Protein AF-A0AAW1U3A3-F1 (afdb_monomer_lite)

pLDDT: mean 72.48, std 19.52, range [37.44, 96.25]

Foldseek 3Di:
DFDFVLRVVLVVVLVVLVVVLVVDDDDPVNVVSVVVNVVSVVVSVVVVVVVVVVVVVLVVLVVVCQVDQVRWDWDQDPPPPTRGPDDPPPPPVQFRFTWTDHHDDPDDTDTDRVPDDPVPPPDDDDPPPPPDDDPPDPDPDDDADEPVVLVVLLVVLVVDDPVCNVVSVPGHHPVVVVVVVPD

Organism: NCBI:txid420089

Secondary structure (DSSP, 8-state):
----HHHHHHHHHHHHHHHHHHHSPSSHHHHHHHHHHHHHHHHHHHHHHHHHHHHHHHHHHHHHHHH-TT--EEE---TTSS------TTTTTT--EEEEE--STT---EEEES---GGG--SS----TTSS-PPPPS-SSPPPBPHHHHHHHHHHGGGS-HHHHHHHHT--BHHHHHHHT--

Sequence (183 aa):
MDTCSTCDEFQAEKKHLDIKISSLPDGHEKSQLLSQLRKLEIENLAHKKRAEVFYDKKRKARLSARQDATTIAIAMNFSKNLPIANITTNDVYYKRQLSYFINFNNSPWESSVINTPASLRSMKAGIVEGEFESPGLAYKDKLPISTAKYNDLQFLKKFCRPETKRYYDHLPHAANIKDATAN

Structure (mmCIF, N/CA/C/O backbone):
data_AF-A0AAW1U3A3-F1
#
_entry.id   AF-A0AAW1U3A3-F1
#
loop_
_atom_site.group_PDB
_atom_site.id
_atom_site.type_symbol
_atom_site.label_atom_id
_atom_site.label_alt_id
_atom_site.label_comp_id
_atom_site.label_asym_id
_atom_site.label_entity_id
_atom_site.label_seq_id
_atom_site.pdbx_PDB_ins_code
_atom_site.Cartn_x
_atom_site.Cartn_y
_atom_site.Cartn_z
_atom_site.occupancy
_atom_site.B_iso_or_equiv
_atom_site.auth_seq_id
_atom_site.auth_comp_id
_atom_site.auth_asym_id
_atom_site.auth_atom_id
_atom_site.pdbx_PDB_model_num
ATOM 1 N N . MET A 1 1 ? 12.241 7.605 13.132 1.00 43.78 1 MET A N 1
ATOM 2 C CA . MET A 1 1 ? 11.657 6.259 12.960 1.00 43.78 1 MET A CA 1
ATOM 3 C C . MET A 1 1 ? 10.552 6.466 11.949 1.00 43.78 1 MET A C 1
ATOM 5 O O . MET A 1 1 ? 9.559 7.076 12.310 1.00 43.78 1 MET A O 1
ATOM 9 N N . ASP A 1 2 ? 10.788 6.139 10.681 1.00 49.78 2 ASP A N 1
ATOM 10 C CA . ASP A 1 2 ? 9.860 6.528 9.612 1.00 49.78 2 ASP A CA 1
ATOM 11 C C . ASP A 1 2 ? 8.640 5.606 9.653 1.00 49.78 2 ASP A C 1
ATOM 13 O O . ASP A 1 2 ? 8.697 4.453 9.219 1.00 49.78 2 ASP A O 1
ATOM 17 N N . THR A 1 3 ? 7.556 6.082 10.261 1.00 65.44 3 THR A N 1
ATOM 18 C CA . THR A 1 3 ? 6.259 5.409 10.257 1.00 65.44 3 THR A CA 1
ATOM 19 C C . THR A 1 3 ? 5.475 5.826 9.012 1.00 65.44 3 THR A C 1
ATOM 21 O O . THR A 1 3 ? 5.567 6.955 8.534 1.00 65.44 3 THR A O 1
ATOM 24 N N . CYS A 1 4 ? 4.763 4.870 8.414 1.00 81.12 4 CYS A N 1
ATOM 25 C CA . CYS A 1 4 ? 3.809 5.147 7.344 1.00 81.12 4 CYS A CA 1
ATOM 26 C C . CYS A 1 4 ? 2.469 5.588 7.954 1.00 81.12 4 CYS A C 1
ATOM 28 O O . CYS A 1 4 ? 2.207 5.313 9.126 1.00 81.12 4 CYS A O 1
ATOM 30 N N . SER A 1 5 ? 1.584 6.189 7.163 1.00 82.31 5 SER A N 1
ATOM 31 C CA . SER A 1 5 ? 0.303 6.706 7.669 1.00 82.31 5 SER A CA 1
ATOM 32 C C . SER A 1 5 ? -0.582 5.607 8.267 1.00 82.31 5 SER A C 1
ATOM 34 O O . SER A 1 5 ? -1.204 5.831 9.296 1.00 82.31 5 SER A O 1
ATOM 36 N N . THR A 1 6 ? -0.554 4.383 7.723 1.00 85.62 6 THR A N 1
ATOM 37 C CA . THR A 1 6 ? -1.246 3.228 8.336 1.00 85.62 6 THR A CA 1
ATOM 38 C C . THR A 1 6 ? -0.674 2.863 9.705 1.00 85.62 6 THR A C 1
ATOM 40 O O . THR A 1 6 ? -1.408 2.479 10.612 1.00 85.62 6 THR A O 1
ATOM 43 N N . CYS A 1 7 ? 0.646 2.952 9.884 1.00 87.81 7 CYS A N 1
ATOM 44 C CA . CYS A 1 7 ? 1.255 2.716 11.190 1.00 87.81 7 CYS A CA 1
ATOM 45 C C . CYS A 1 7 ? 0.818 3.781 12.199 1.00 87.81 7 CYS A C 1
ATOM 47 O O . CYS A 1 7 ? 0.600 3.439 13.362 1.00 87.81 7 CYS A O 1
ATOM 49 N N . ASP A 1 8 ? 0.683 5.034 11.765 1.00 89.56 8 ASP A N 1
ATOM 50 C CA . ASP A 1 8 ? 0.217 6.132 12.612 1.00 89.56 8 ASP A CA 1
ATOM 51 C C . ASP A 1 8 ? -1.261 5.951 12.994 1.00 89.56 8 ASP A C 1
ATOM 53 O O . ASP A 1 8 ? -1.610 6.094 14.166 1.00 89.56 8 ASP A O 1
ATOM 57 N N . GLU A 1 9 ? -2.107 5.538 12.044 1.00 90.62 9 GLU A N 1
ATOM 58 C CA . GLU A 1 9 ? -3.511 5.167 12.275 1.00 90.62 9 GLU A CA 1
ATOM 59 C C . GLU A 1 9 ? -3.627 4.055 13.325 1.00 90.62 9 GLU A C 1
ATOM 61 O O . GLU A 1 9 ? -4.302 4.231 14.340 1.00 90.62 9 GLU A O 1
ATOM 66 N N . PHE A 1 10 ? -2.886 2.952 13.163 1.00 92.50 10 PHE A N 1
ATOM 67 C CA . PHE A 1 10 ? -2.886 1.867 14.148 1.00 92.50 10 PHE A CA 1
ATOM 68 C C . PHE A 1 10 ? -2.429 2.329 15.536 1.00 92.50 10 PHE A C 1
ATOM 70 O O . PHE A 1 10 ? -2.946 1.858 16.549 1.00 92.50 10 PHE A O 1
ATOM 77 N N . GLN A 1 11 ? -1.449 3.233 15.617 1.00 91.56 11 GLN A N 1
ATOM 78 C CA . GLN A 1 11 ? -1.001 3.771 16.902 1.00 91.56 11 GLN A CA 1
ATOM 79 C C . GLN A 1 11 ? -2.054 4.673 17.549 1.00 91.56 11 GLN A C 1
ATOM 81 O O . GLN A 1 11 ? -2.240 4.607 18.766 1.00 91.56 11 GLN A O 1
ATOM 86 N N . ALA A 1 12 ? -2.731 5.508 16.762 1.00 93.94 12 ALA A N 1
ATOM 87 C CA . ALA A 1 12 ? -3.796 6.377 17.242 1.00 93.94 12 ALA A CA 1
ATOM 88 C C . ALA A 1 12 ? -4.992 5.559 17.752 1.00 93.94 12 ALA A C 1
ATOM 90 O O . ALA A 1 12 ? -5.457 5.779 18.873 1.00 93.94 12 ALA A O 1
ATOM 91 N N . GLU A 1 13 ? -5.435 4.566 16.980 1.00 94.50 13 GLU A N 1
ATOM 92 C CA . GLU A 1 13 ? -6.539 3.683 17.360 1.00 94.50 13 GLU A CA 1
ATOM 93 C C . GLU A 1 13 ? -6.209 2.847 18.595 1.00 94.50 13 GLU A C 1
ATOM 95 O O . GLU A 1 13 ? -7.041 2.745 19.498 1.00 94.50 13 GLU A O 1
ATOM 100 N N . LYS A 1 14 ? -4.983 2.314 18.692 1.00 94.62 14 LYS A N 1
ATOM 101 C CA . LYS A 1 14 ? -4.537 1.582 19.882 1.00 94.62 14 LYS A CA 1
ATOM 102 C C . LYS A 1 14 ? -4.616 2.455 21.135 1.00 94.62 14 LYS A C 1
ATOM 104 O O . LYS A 1 14 ? -5.252 2.056 22.104 1.00 94.62 14 LYS A O 1
ATOM 109 N N . LYS A 1 15 ? -4.063 3.673 21.090 1.00 94.50 15 LYS A N 1
ATOM 110 C CA . LYS A 1 15 ? -4.134 4.623 22.216 1.00 94.50 15 LYS A CA 1
ATOM 111 C C . LYS A 1 15 ? -5.575 4.944 22.604 1.00 94.50 15 LYS A C 1
ATOM 113 O O . LYS A 1 15 ? -5.900 5.015 23.784 1.00 94.50 15 LYS A O 1
ATOM 118 N N . HIS A 1 16 ? -6.445 5.136 21.619 1.00 94.31 16 HIS A N 1
ATOM 119 C CA . HIS A 1 16 ? -7.855 5.413 21.861 1.00 94.31 16 HIS A CA 1
ATOM 120 C C . HIS A 1 16 ? -8.584 4.223 22.511 1.00 94.31 16 HIS A C 1
ATOM 122 O O . HIS A 1 16 ? -9.362 4.422 23.446 1.00 94.31 16 HIS A O 1
ATOM 128 N N . LEU A 1 17 ? -8.314 2.991 22.066 1.00 93.44 17 LEU A N 1
ATOM 129 C CA . LEU A 1 17 ? -8.852 1.781 22.693 1.00 93.44 17 LEU A CA 1
ATOM 130 C C . LEU A 1 17 ? -8.320 1.597 24.118 1.00 93.44 17 LEU A C 1
ATOM 132 O O . LEU A 1 17 ? -9.110 1.295 25.009 1.00 93.44 17 LEU A O 1
ATOM 136 N N . ASP A 1 18 ? -7.034 1.854 24.358 1.00 93.50 18 ASP A N 1
ATOM 137 C CA . ASP A 1 18 ? -6.425 1.780 25.692 1.00 93.50 18 ASP A CA 1
ATOM 138 C C . ASP A 1 18 ? -7.106 2.747 26.679 1.00 93.50 18 ASP A C 1
ATOM 140 O O . ASP A 1 18 ? -7.468 2.360 27.793 1.00 93.50 18 ASP A O 1
ATOM 144 N N . ILE A 1 19 ? -7.374 3.989 26.252 1.00 93.88 19 ILE A N 1
ATOM 145 C CA . ILE A 1 19 ? -8.098 4.984 27.061 1.00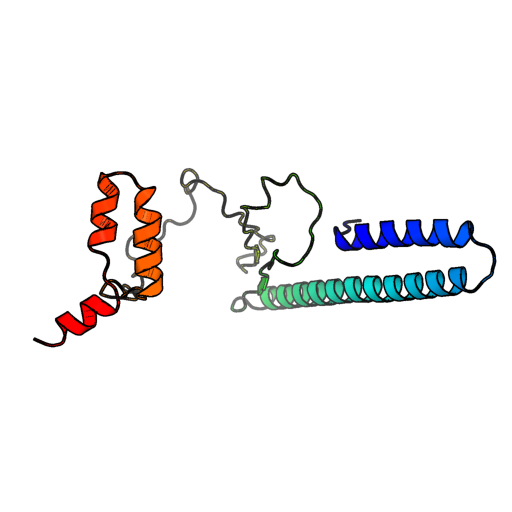 93.88 19 ILE A CA 1
ATOM 146 C C . ILE A 1 19 ? -9.516 4.491 27.391 1.00 93.88 19 ILE A C 1
ATOM 148 O O . ILE A 1 19 ? -9.949 4.564 28.545 1.00 93.88 19 ILE A O 1
ATOM 152 N N . LYS A 1 20 ? -10.238 3.927 26.416 1.00 92.62 20 LYS A N 1
ATOM 153 C CA . LYS A 1 20 ? -11.576 3.359 26.656 1.00 92.62 20 LYS A CA 1
ATOM 154 C C . LYS A 1 20 ? -11.538 2.184 27.631 1.00 92.62 20 LYS A C 1
ATOM 156 O O . LYS A 1 20 ? -12.337 2.132 28.555 1.00 92.62 20 LYS A O 1
ATOM 161 N N . ILE A 1 21 ? -10.579 1.276 27.474 1.00 92.81 21 ILE A N 1
ATOM 162 C CA . ILE A 1 21 ? -10.421 0.113 28.356 1.00 92.81 21 ILE A CA 1
ATOM 163 C C . ILE A 1 21 ? -10.103 0.546 29.794 1.00 92.81 21 ILE A C 1
ATOM 165 O O . ILE A 1 21 ? -10.585 -0.087 30.731 1.00 92.81 21 ILE A O 1
ATOM 169 N N . SER A 1 22 ? -9.331 1.623 29.979 1.00 91.69 22 SER A N 1
ATOM 170 C CA . SER A 1 22 ? -8.993 2.146 31.313 1.00 91.69 22 SER A CA 1
ATOM 171 C C . SER A 1 22 ? -10.159 2.817 32.048 1.00 91.69 22 SER A C 1
ATOM 173 O O . SER A 1 22 ? -10.160 2.847 33.275 1.00 91.69 22 SER A O 1
ATOM 175 N N . SER A 1 23 ? -11.146 3.342 31.316 1.00 90.88 23 SER A N 1
ATOM 176 C CA . SER A 1 23 ? -12.296 4.059 31.889 1.00 90.88 23 SER A CA 1
ATOM 177 C C . SER A 1 23 ? -13.498 3.156 32.174 1.00 90.88 23 SER A C 1
ATOM 179 O O . SER A 1 23 ? -14.405 3.560 32.898 1.00 90.88 23 SER A O 1
ATOM 181 N N . LEU A 1 24 ? -13.504 1.933 31.635 1.00 91.06 24 LEU A N 1
ATOM 182 C CA . LEU A 1 24 ? -14.595 0.975 31.786 1.00 91.06 24 LEU A CA 1
ATOM 183 C C . LEU A 1 24 ? -14.323 -0.038 32.917 1.00 91.06 24 LEU A C 1
ATOM 185 O O . LEU A 1 24 ? -13.215 -0.585 33.009 1.00 91.06 24 LEU A O 1
ATOM 189 N N . PRO A 1 25 ? -15.334 -0.347 33.755 1.00 89.25 25 PRO A N 1
ATOM 190 C CA . PRO A 1 25 ? -15.250 -1.436 34.722 1.00 89.25 25 PRO A CA 1
ATOM 191 C C . PRO A 1 25 ? -15.186 -2.799 34.017 1.00 89.25 25 PRO A C 1
ATOM 193 O O . PRO A 1 25 ? -15.484 -2.930 32.825 1.00 89.25 25 PRO A O 1
ATOM 196 N N . ASP A 1 26 ? -14.786 -3.835 34.755 1.00 84.12 26 ASP A N 1
ATOM 197 C CA . ASP A 1 26 ? -14.734 -5.193 34.216 1.00 84.12 26 ASP A CA 1
ATOM 198 C C . ASP A 1 26 ? -16.143 -5.690 33.876 1.00 84.12 26 ASP A C 1
ATOM 200 O O . ASP A 1 26 ? -17.013 -5.829 34.733 1.00 84.12 26 ASP A O 1
ATOM 204 N N . GLY A 1 27 ? -16.365 -5.936 32.587 1.00 90.00 27 GLY A N 1
ATOM 205 C CA . GLY A 1 27 ? -17.654 -6.332 32.044 1.00 90.00 27 GLY A CA 1
ATOM 206 C C . GLY A 1 27 ? -17.552 -6.783 30.590 1.00 90.00 27 GLY A C 1
ATOM 207 O O . GLY A 1 27 ? -16.471 -6.821 29.992 1.00 90.00 27 GLY A O 1
ATOM 208 N N . HIS A 1 28 ? -18.701 -7.120 30.007 1.00 88.19 28 HIS A N 1
ATOM 209 C CA . HIS A 1 28 ? -18.789 -7.613 28.631 1.00 88.19 28 HIS A CA 1
ATOM 210 C C . HIS A 1 28 ? -18.240 -6.601 27.606 1.00 88.19 28 HIS A C 1
ATOM 212 O O . HIS A 1 28 ? -17.518 -6.979 26.686 1.00 88.19 28 HIS A O 1
ATOM 218 N N . GLU A 1 29 ? -18.496 -5.306 27.806 1.00 88.69 29 GLU A N 1
ATOM 219 C CA . GLU A 1 29 ? -18.013 -4.230 26.925 1.00 88.69 29 GLU A CA 1
ATOM 220 C C . GLU A 1 29 ? -16.482 -4.125 26.910 1.00 88.69 29 GLU A C 1
ATOM 222 O O . GLU A 1 29 ? -15.865 -4.004 25.849 1.00 88.69 29 GLU A O 1
ATOM 227 N N . LYS A 1 30 ? -15.840 -4.268 28.074 1.00 91.75 30 LYS A N 1
ATOM 228 C CA . LYS A 1 30 ? -14.376 -4.281 28.180 1.00 91.75 30 LYS A CA 1
ATOM 229 C C . LYS A 1 30 ? -13.771 -5.487 27.460 1.00 91.75 30 LYS A C 1
ATOM 231 O O . LYS A 1 30 ? -12.763 -5.352 26.770 1.00 91.75 30 LYS A O 1
ATOM 236 N N . SER A 1 31 ? -14.413 -6.653 27.561 1.00 91.25 31 SER A N 1
ATOM 237 C CA . SER A 1 31 ? -13.998 -7.863 26.839 1.00 91.25 31 SER A CA 1
ATOM 238 C C . SER A 1 31 ? -14.050 -7.675 25.315 1.00 91.25 31 SER A C 1
ATOM 240 O O . SER A 1 31 ? -13.111 -8.050 24.608 1.00 91.25 31 SER A O 1
ATOM 242 N N . GLN A 1 32 ? -15.092 -7.011 24.801 1.00 93.38 32 GLN A N 1
ATOM 243 C CA . GLN A 1 32 ? -15.199 -6.690 23.374 1.00 93.38 32 GLN A CA 1
ATOM 244 C C . GLN A 1 32 ? -14.082 -5.750 22.900 1.00 93.38 32 GLN A C 1
ATOM 246 O O . GLN A 1 32 ? -13.460 -6.012 21.868 1.00 93.38 32 GLN A O 1
ATOM 251 N N . LEU A 1 33 ? -13.780 -4.695 23.664 1.00 92.88 33 LEU A N 1
ATOM 252 C CA . LEU A 1 33 ? -12.696 -3.760 23.338 1.00 92.88 33 LEU A CA 1
ATOM 253 C C . LEU A 1 33 ? -11.320 -4.440 23.351 1.00 92.88 33 LEU A C 1
ATOM 255 O O . LEU A 1 33 ? -10.503 -4.191 22.466 1.00 92.88 33 LEU A O 1
ATOM 259 N N . LEU A 1 34 ? -11.080 -5.360 24.289 1.00 92.50 34 LEU A N 1
ATOM 260 C CA . LEU A 1 34 ? -9.855 -6.167 24.321 1.00 92.50 34 LEU A CA 1
ATOM 261 C C . LEU A 1 34 ? -9.727 -7.071 23.085 1.00 92.50 34 LEU A C 1
ATOM 263 O O . LEU A 1 34 ? -8.636 -7.215 22.530 1.00 92.50 34 LEU A O 1
ATOM 267 N N . SER A 1 35 ? -10.835 -7.649 22.611 1.00 94.50 35 SER A N 1
ATOM 268 C CA . SER A 1 35 ? -10.842 -8.427 21.366 1.00 94.50 35 SER A CA 1
ATOM 269 C C . SER A 1 35 ? -10.527 -7.558 20.144 1.00 94.50 35 SER A C 1
ATOM 271 O O . SER A 1 35 ? -9.798 -7.997 19.251 1.00 94.50 35 SER A O 1
ATOM 273 N N . GLN A 1 36 ? -11.060 -6.334 20.089 1.00 94.25 36 GLN A N 1
ATOM 274 C CA . GLN A 1 36 ? -10.761 -5.380 19.017 1.00 94.25 36 GLN A CA 1
ATOM 275 C C . GLN A 1 36 ? -9.288 -4.963 19.033 1.00 94.25 36 GLN A C 1
ATOM 277 O O . GLN A 1 36 ? -8.641 -4.976 17.988 1.00 94.25 36 GLN A O 1
ATOM 282 N N . LEU A 1 37 ? -8.737 -4.686 20.217 1.00 94.44 37 LEU A N 1
ATOM 283 C CA . LEU A 1 37 ? -7.327 -4.344 20.383 1.00 94.44 37 LEU A CA 1
ATOM 284 C C . LEU A 1 37 ? -6.417 -5.478 19.898 1.00 94.44 37 LEU A C 1
ATOM 286 O O . LEU A 1 37 ? -5.502 -5.237 19.113 1.00 94.44 37 LEU A O 1
ATOM 290 N N . ARG A 1 38 ? -6.720 -6.729 20.266 1.00 95.44 38 ARG A N 1
ATOM 291 C CA . ARG A 1 38 ? -5.971 -7.898 19.781 1.00 95.44 38 ARG A CA 1
ATOM 292 C C . ARG A 1 38 ? -6.023 -8.023 18.256 1.00 95.44 38 ARG A C 1
ATOM 294 O O . ARG A 1 38 ? -5.004 -8.312 17.632 1.00 95.44 38 ARG A O 1
ATOM 301 N N . LYS A 1 39 ? -7.192 -7.810 17.643 1.00 96.25 39 LYS A N 1
ATOM 302 C CA . LYS A 1 39 ? -7.338 -7.842 16.179 1.00 96.25 39 LYS A CA 1
ATOM 303 C C . LYS A 1 39 ? -6.452 -6.783 15.514 1.00 96.25 39 LYS A C 1
ATOM 305 O O . LYS A 1 39 ? -5.720 -7.100 14.580 1.00 96.25 39 LYS A O 1
ATOM 310 N N . LEU A 1 40 ? -6.469 -5.565 16.044 1.00 95.25 40 LEU A N 1
ATOM 311 C CA . LEU A 1 40 ? -5.685 -4.441 15.538 1.00 95.25 40 LEU A CA 1
ATOM 312 C C . LEU A 1 40 ? -4.171 -4.685 15.660 1.00 95.25 40 LEU A C 1
ATOM 314 O O . LEU A 1 40 ? -3.403 -4.372 14.750 1.00 95.25 40 LEU A O 1
ATOM 318 N N . GLU A 1 41 ? -3.724 -5.315 16.747 1.00 93.25 41 GLU A N 1
ATOM 319 C CA . GLU A 1 41 ? -2.322 -5.712 16.917 1.00 93.25 41 GLU A CA 1
ATOM 320 C C . GLU A 1 41 ? -1.871 -6.754 15.889 1.00 93.25 41 GLU A C 1
ATOM 322 O O . GLU A 1 41 ? -0.769 -6.641 15.341 1.00 93.25 41 GLU A O 1
ATOM 327 N N . ILE A 1 42 ? -2.726 -7.736 15.586 1.00 95.75 42 ILE A N 1
ATOM 328 C CA . ILE A 1 42 ? -2.462 -8.743 14.549 1.00 95.75 42 ILE A CA 1
ATOM 329 C C . ILE A 1 42 ? -2.343 -8.074 13.174 1.00 95.75 42 ILE A C 1
ATOM 331 O O . ILE A 1 42 ? -1.420 -8.380 12.415 1.00 95.75 42 ILE A O 1
ATOM 335 N N . GLU A 1 43 ? -3.236 -7.138 12.853 1.00 93.25 43 GLU A N 1
ATOM 336 C CA . GLU A 1 43 ? -3.212 -6.409 11.581 1.00 93.25 43 GLU A CA 1
ATOM 337 C C . GLU A 1 43 ? -1.958 -5.534 11.437 1.00 93.25 43 GLU A C 1
ATOM 339 O O . GLU A 1 43 ? -1.292 -5.569 10.397 1.00 93.25 43 GLU A O 1
ATOM 344 N N . ASN A 1 44 ? -1.562 -4.827 12.499 1.00 92.31 44 ASN A N 1
ATOM 345 C CA . ASN A 1 44 ? -0.331 -4.037 12.529 1.00 92.31 44 ASN A CA 1
ATOM 346 C C . ASN A 1 44 ? 0.918 -4.923 12.358 1.00 92.31 44 ASN A C 1
ATOM 348 O O . ASN A 1 44 ? 1.827 -4.605 11.584 1.00 92.31 44 ASN A O 1
ATOM 352 N N . LEU A 1 45 ? 0.952 -6.084 13.021 1.00 90.88 45 LEU A N 1
ATOM 353 C CA . LEU A 1 45 ? 2.032 -7.055 12.852 1.00 90.88 45 LEU A CA 1
ATOM 354 C C . LEU A 1 45 ? 2.113 -7.555 11.404 1.00 90.88 45 LEU A C 1
ATOM 356 O O . LEU A 1 45 ? 3.198 -7.580 10.818 1.00 90.88 45 LEU A O 1
ATOM 360 N N . ALA A 1 46 ? 0.973 -7.910 10.808 1.00 91.62 46 ALA A N 1
ATOM 361 C CA . ALA A 1 46 ? 0.904 -8.352 9.421 1.00 91.62 46 ALA A CA 1
ATOM 362 C C . ALA A 1 46 ? 1.382 -7.258 8.452 1.00 91.62 46 ALA A C 1
ATOM 364 O O . ALA A 1 46 ? 2.145 -7.546 7.52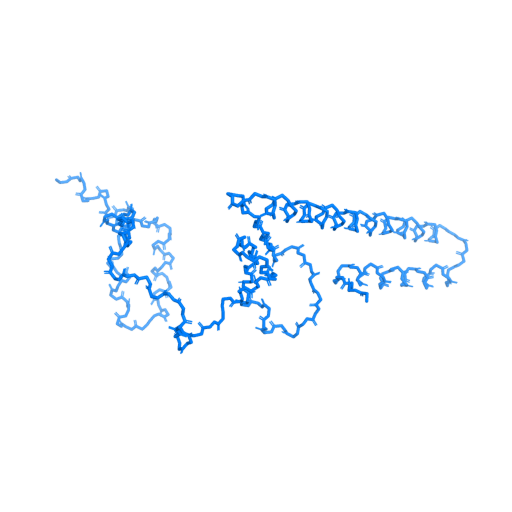6 1.00 91.62 46 ALA A O 1
ATOM 365 N N . HIS A 1 47 ? 0.992 -6.001 8.680 1.00 88.56 47 HIS A N 1
ATOM 366 C CA . HIS A 1 47 ? 1.459 -4.851 7.906 1.00 88.56 47 HIS A CA 1
ATOM 367 C C . HIS A 1 47 ? 2.991 -4.719 7.952 1.00 88.56 47 HIS A C 1
ATOM 369 O O . HIS A 1 47 ? 3.644 -4.682 6.906 1.00 88.56 47 HIS A O 1
ATOM 375 N N . LYS A 1 48 ? 3.582 -4.745 9.153 1.00 87.06 48 LYS A N 1
ATOM 376 C CA . LYS A 1 48 ? 5.041 -4.670 9.339 1.00 87.06 48 LYS A 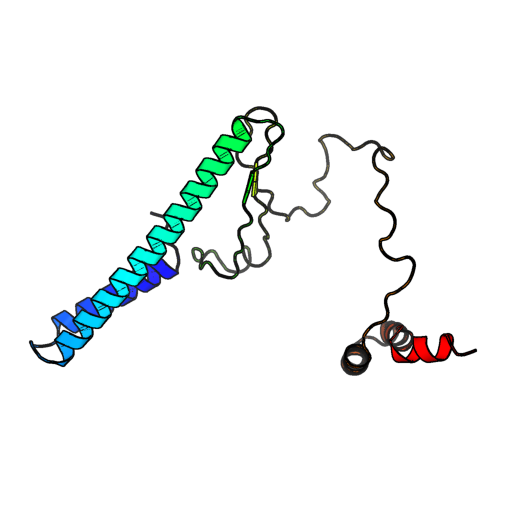CA 1
ATOM 377 C C . LYS A 1 48 ? 5.773 -5.837 8.679 1.00 87.06 48 LYS A C 1
ATOM 379 O O . LYS A 1 48 ? 6.786 -5.622 8.018 1.00 87.06 48 LYS A O 1
ATOM 384 N N . LYS A 1 49 ? 5.238 -7.057 8.786 1.00 89.56 49 LYS A N 1
ATOM 385 C CA . LYS A 1 49 ? 5.813 -8.251 8.145 1.00 89.56 49 LYS A CA 1
ATOM 386 C C . LYS A 1 49 ? 5.784 -8.166 6.619 1.00 89.56 49 LYS A C 1
ATOM 388 O O . LYS A 1 49 ? 6.756 -8.538 5.968 1.00 89.56 49 LYS A O 1
ATOM 393 N N . ARG A 1 50 ? 4.713 -7.629 6.028 1.00 84.69 50 ARG A N 1
ATOM 394 C CA . ARG A 1 50 ? 4.651 -7.378 4.575 1.00 84.69 50 ARG A CA 1
ATOM 395 C C . ARG A 1 50 ? 5.708 -6.365 4.135 1.00 84.69 50 ARG A C 1
ATOM 397 O O . ARG A 1 50 ? 6.369 -6.589 3.120 1.00 84.69 50 ARG A O 1
ATOM 404 N N . ALA A 1 51 ? 5.886 -5.289 4.901 1.00 83.56 51 ALA A N 1
ATOM 405 C CA . ALA A 1 51 ? 6.919 -4.292 4.634 1.00 83.56 51 ALA A CA 1
ATOM 406 C C . ALA A 1 51 ? 8.328 -4.904 4.718 1.00 83.56 51 ALA A C 1
ATOM 408 O O . ALA A 1 51 ? 9.129 -4.720 3.805 1.00 83.56 51 ALA A O 1
ATOM 409 N N . GLU A 1 52 ? 8.611 -5.692 5.757 1.00 86.50 52 GLU A N 1
ATOM 410 C CA . GLU A 1 52 ? 9.881 -6.411 5.930 1.00 86.50 52 GLU A CA 1
ATOM 411 C C . GLU A 1 52 ? 10.200 -7.296 4.716 1.00 86.50 52 GLU A C 1
ATOM 413 O O . GLU A 1 52 ? 11.250 -7.138 4.093 1.00 86.50 52 GLU A O 1
ATOM 418 N N . VAL A 1 53 ? 9.245 -8.130 4.284 1.00 87.44 53 VAL A N 1
ATOM 419 C CA . VAL A 1 53 ? 9.399 -8.990 3.097 1.00 87.44 53 VAL A CA 1
ATOM 420 C C . VAL A 1 53 ? 9.694 -8.174 1.838 1.00 87.44 53 VAL A C 1
ATOM 422 O O . VAL A 1 53 ? 10.526 -8.573 1.019 1.00 87.44 53 VAL A O 1
ATOM 425 N N . PHE A 1 54 ? 9.024 -7.034 1.656 1.00 84.50 54 PHE A N 1
ATOM 426 C CA . PHE A 1 54 ? 9.294 -6.144 0.530 1.00 84.50 54 PHE A CA 1
ATOM 427 C C . PHE A 1 54 ? 10.730 -5.606 0.569 1.00 84.50 54 PHE A C 1
ATOM 429 O O . PHE A 1 54 ? 11.450 -5.701 -0.429 1.00 84.50 54 PHE A O 1
ATOM 436 N N . TYR A 1 55 ? 11.172 -5.078 1.713 1.00 81.62 55 TYR A N 1
ATOM 437 C CA . TYR A 1 55 ? 12.520 -4.527 1.855 1.00 81.62 55 TYR A CA 1
ATOM 438 C C . TYR A 1 55 ? 13.607 -5.595 1.727 1.00 81.62 55 TYR A C 1
ATOM 440 O O . TYR A 1 55 ? 14.654 -5.320 1.137 1.00 81.62 55 TYR A O 1
ATOM 448 N N . ASP A 1 56 ? 13.352 -6.817 2.185 1.00 86.75 56 ASP A N 1
ATOM 449 C CA . ASP A 1 56 ? 14.260 -7.946 2.003 1.00 86.75 56 ASP A CA 1
ATOM 450 C C . ASP A 1 56 ? 14.383 -8.344 0.536 1.00 86.75 56 ASP A C 1
ATOM 452 O O . ASP A 1 56 ? 15.496 -8.500 0.029 1.00 86.75 56 ASP A O 1
ATOM 456 N N . LYS A 1 57 ? 13.260 -8.442 -0.186 1.00 87.25 57 LYS A N 1
ATOM 457 C CA . LYS A 1 57 ? 13.270 -8.692 -1.635 1.00 87.25 57 LYS A CA 1
ATOM 458 C C . LYS A 1 57 ? 14.012 -7.586 -2.381 1.00 87.25 57 LYS A C 1
ATOM 460 O O . LYS A 1 57 ? 14.873 -7.887 -3.205 1.00 87.25 57 LYS A O 1
ATOM 465 N N . LYS A 1 58 ? 13.753 -6.319 -2.041 1.00 84.62 58 LYS A N 1
ATOM 466 C CA . LYS A 1 58 ? 14.462 -5.160 -2.605 1.00 84.62 58 LYS A CA 1
ATOM 467 C C . LYS A 1 58 ? 15.968 -5.244 -2.342 1.00 84.62 58 LYS A C 1
ATOM 469 O O . LYS A 1 58 ? 16.768 -5.002 -3.244 1.00 84.62 58 LYS A O 1
ATOM 474 N N . ARG A 1 59 ? 16.371 -5.605 -1.119 1.00 85.69 59 ARG A N 1
ATOM 475 C CA . ARG A 1 59 ? 17.783 -5.743 -0.737 1.00 85.69 59 ARG A CA 1
ATOM 476 C C . ARG A 1 59 ? 18.461 -6.874 -1.506 1.00 85.69 59 ARG A C 1
ATOM 478 O O . ARG A 1 59 ? 19.554 -6.651 -2.019 1.00 85.69 59 ARG A O 1
ATOM 485 N N . LYS A 1 60 ? 17.815 -8.040 -1.608 1.00 89.50 60 LYS A N 1
ATOM 486 C CA . LYS A 1 60 ? 18.315 -9.201 -2.361 1.00 89.50 60 LYS A CA 1
ATOM 487 C C . LYS A 1 60 ? 18.473 -8.876 -3.844 1.00 89.50 60 LYS A C 1
ATOM 489 O O . LYS A 1 60 ? 19.568 -9.033 -4.364 1.00 89.50 60 LYS A O 1
ATOM 494 N N . ALA A 1 61 ? 17.441 -8.319 -4.479 1.00 85.50 61 ALA A N 1
ATOM 495 C CA . ALA A 1 61 ? 17.490 -7.926 -5.887 1.00 85.50 61 ALA A CA 1
ATOM 496 C C . ALA A 1 61 ? 18.622 -6.924 -6.170 1.00 85.50 61 ALA A C 1
ATOM 498 O O . ALA A 1 61 ? 19.354 -7.080 -7.140 1.00 85.50 61 ALA A O 1
ATOM 499 N N . ARG A 1 62 ? 18.830 -5.941 -5.280 1.00 83.06 62 ARG A N 1
ATOM 500 C CA . ARG A 1 62 ? 19.963 -5.007 -5.378 1.00 83.06 62 ARG A CA 1
ATOM 501 C C . ARG A 1 62 ? 21.313 -5.723 -5.291 1.00 83.06 62 ARG A C 1
ATOM 503 O O . ARG A 1 62 ? 22.231 -5.353 -6.007 1.00 83.06 62 ARG A O 1
ATOM 510 N N . LEU A 1 63 ? 21.467 -6.687 -4.381 1.00 86.44 63 LEU A N 1
ATOM 511 C CA . LEU A 1 63 ? 22.720 -7.436 -4.248 1.00 86.44 63 LEU A CA 1
ATOM 512 C C . LEU A 1 63 ? 22.994 -8.282 -5.496 1.00 86.44 63 LEU A C 1
ATOM 514 O O . LEU A 1 63 ? 24.114 -8.252 -5.991 1.00 86.44 63 LEU A O 1
ATOM 518 N N . SER A 1 64 ? 21.976 -8.944 -6.048 1.00 84.62 64 SER A N 1
ATOM 519 C CA . SER A 1 64 ? 22.097 -9.701 -7.300 1.00 84.62 64 SER A CA 1
ATOM 520 C C . SER A 1 64 ? 22.476 -8.801 -8.478 1.00 84.62 64 SER A C 1
ATOM 522 O O . SER A 1 64 ? 23.445 -9.082 -9.172 1.00 84.62 64 SER A O 1
ATOM 524 N N . ALA A 1 65 ? 21.798 -7.661 -8.637 1.00 84.69 65 ALA A N 1
ATOM 525 C CA . ALA A 1 65 ? 22.117 -6.686 -9.682 1.00 84.69 65 ALA A CA 1
ATOM 526 C C . ALA A 1 65 ? 23.479 -5.998 -9.493 1.00 84.69 65 ALA A C 1
ATOM 528 O O . ALA A 1 65 ? 23.981 -5.395 -10.428 1.00 84.69 65 ALA A O 1
ATOM 529 N N . ARG A 1 66 ? 24.082 -6.052 -8.295 1.00 76.94 66 ARG A N 1
ATOM 530 C CA . ARG A 1 66 ? 25.459 -5.581 -8.061 1.00 76.94 66 ARG A CA 1
ATOM 531 C C . ARG A 1 66 ? 26.506 -6.591 -8.513 1.00 76.94 66 ARG A C 1
ATOM 533 O O . ARG A 1 66 ? 27.585 -6.175 -8.918 1.00 76.94 66 ARG A O 1
ATOM 540 N N . GLN A 1 67 ? 26.211 -7.881 -8.383 1.00 83.19 67 GLN A N 1
ATOM 541 C CA . GLN A 1 67 ? 27.143 -8.965 -8.701 1.00 83.19 67 GLN A CA 1
ATOM 542 C C . GLN A 1 67 ? 27.250 -9.216 -10.207 1.00 83.19 67 GLN A C 1
ATOM 544 O O . GLN A 1 67 ? 28.314 -9.601 -10.678 1.00 83.19 67 GLN A O 1
ATOM 549 N N . ASP A 1 68 ? 26.170 -8.983 -10.948 1.00 80.56 68 ASP A N 1
ATOM 550 C CA . ASP A 1 68 ? 26.079 -9.255 -12.378 1.00 80.56 68 ASP A CA 1
ATOM 551 C C . ASP A 1 68 ? 25.740 -7.974 -13.153 1.00 80.56 68 ASP A C 1
ATOM 553 O O . ASP A 1 68 ? 24.765 -7.289 -12.849 1.00 80.56 68 ASP A O 1
ATOM 557 N N . ALA A 1 69 ? 26.555 -7.645 -14.157 1.00 81.31 69 ALA A N 1
ATOM 558 C CA . ALA A 1 69 ? 26.371 -6.465 -15.001 1.00 81.31 69 ALA A CA 1
ATOM 559 C C . ALA A 1 69 ? 25.197 -6.606 -15.988 1.00 81.31 69 ALA A C 1
ATOM 561 O O . ALA A 1 69 ? 24.710 -5.600 -16.502 1.00 81.31 69 ALA A O 1
ATOM 562 N N . THR A 1 70 ? 24.727 -7.831 -16.246 1.00 86.31 70 THR A N 1
ATOM 563 C CA . THR A 1 70 ? 23.602 -8.093 -17.160 1.00 86.31 70 THR A CA 1
ATOM 564 C C . THR A 1 70 ? 22.237 -8.012 -16.473 1.00 86.31 70 THR A C 1
ATOM 566 O O . THR A 1 70 ? 21.207 -7.879 -17.134 1.00 86.31 70 THR A O 1
ATOM 569 N N . THR A 1 71 ? 22.218 -8.032 -15.138 1.00 76.00 71 THR A N 1
ATOM 570 C CA . THR A 1 71 ? 20.994 -8.042 -14.337 1.00 76.00 71 THR A CA 1
ATOM 571 C C . THR A 1 71 ? 20.656 -6.641 -13.824 1.00 76.00 71 THR A C 1
ATOM 573 O O . THR A 1 71 ? 21.413 -6.037 -13.067 1.00 76.00 71 THR A O 1
ATOM 576 N N . ILE A 1 72 ? 19.462 -6.138 -14.158 1.00 76.06 72 ILE A N 1
ATOM 577 C CA . ILE A 1 72 ? 18.948 -4.848 -13.669 1.00 76.06 72 ILE A CA 1
ATOM 578 C C . ILE A 1 72 ? 17.833 -5.092 -12.646 1.00 76.06 72 ILE A C 1
ATOM 580 O O . ILE A 1 72 ? 16.830 -5.743 -12.937 1.00 76.06 72 ILE A O 1
ATOM 584 N N . ALA A 1 73 ? 17.974 -4.525 -11.446 1.00 76.00 73 ALA A N 1
ATOM 585 C CA . ALA A 1 73 ? 16.923 -4.543 -10.430 1.00 76.00 73 ALA A CA 1
ATOM 586 C C . ALA A 1 73 ? 16.076 -3.267 -10.511 1.00 76.00 73 ALA A C 1
ATOM 588 O O . ALA A 1 73 ? 16.546 -2.170 -10.203 1.00 76.00 73 ALA A O 1
ATOM 589 N N . ILE A 1 74 ? 14.803 -3.424 -10.874 1.00 75.44 74 ILE A N 1
ATOM 590 C CA . ILE A 1 74 ? 13.834 -2.326 -10.955 1.00 75.44 74 ILE A CA 1
ATOM 591 C C . ILE A 1 74 ? 12.821 -2.485 -9.823 1.00 75.44 74 ILE A C 1
ATOM 593 O O . ILE A 1 74 ? 12.167 -3.519 -9.698 1.00 75.44 74 ILE A O 1
ATOM 597 N N . ALA A 1 75 ? 12.672 -1.449 -8.999 1.00 69.12 75 ALA A N 1
ATOM 598 C CA . ALA A 1 75 ? 11.634 -1.385 -7.979 1.00 69.12 75 ALA A CA 1
ATOM 599 C C . ALA A 1 75 ? 10.652 -0.273 -8.348 1.00 69.12 75 ALA A C 1
ATOM 601 O O . ALA A 1 75 ? 10.941 0.910 -8.176 1.00 69.12 75 ALA A O 1
ATOM 602 N N . MET A 1 76 ? 9.482 -0.653 -8.857 1.00 62.62 76 MET A N 1
ATOM 603 C CA . MET A 1 76 ? 8.407 0.298 -9.116 1.00 62.62 76 MET A CA 1
ATOM 604 C C . MET A 1 76 ? 7.616 0.505 -7.831 1.00 62.62 76 MET A C 1
ATOM 606 O O . MET A 1 76 ? 6.992 -0.423 -7.314 1.00 62.62 76 MET A O 1
ATOM 610 N N . ASN A 1 77 ? 7.648 1.727 -7.307 1.00 52.69 77 ASN A N 1
ATOM 611 C CA . ASN A 1 77 ? 6.768 2.102 -6.217 1.00 52.69 77 ASN A CA 1
ATOM 612 C C . ASN A 1 77 ? 5.363 2.282 -6.811 1.00 52.69 77 ASN A C 1
ATOM 614 O O . ASN A 1 77 ? 5.058 3.321 -7.391 1.00 52.69 77 ASN A O 1
ATOM 618 N N . PHE A 1 78 ? 4.516 1.252 -6.738 1.00 48.34 78 PHE A N 1
ATOM 619 C CA . PHE A 1 78 ? 3.090 1.384 -7.049 1.00 48.34 78 PHE A CA 1
ATOM 620 C C . PHE A 1 78 ? 2.415 2.153 -5.904 1.00 48.34 78 PHE A C 1
ATOM 622 O O . PHE A 1 78 ? 1.649 1.605 -5.111 1.00 48.34 78 PHE A O 1
ATOM 629 N N . SER A 1 79 ? 2.712 3.447 -5.806 1.00 48.97 79 SER A N 1
ATOM 630 C CA . SER A 1 79 ? 2.125 4.402 -4.866 1.00 48.97 79 SER A CA 1
ATOM 631 C C . SER A 1 79 ? 0.683 4.755 -5.252 1.00 48.97 79 SER A C 1
ATOM 633 O O . SER A 1 79 ? 0.316 5.915 -5.401 1.00 48.97 79 SER A O 1
ATOM 635 N N . LYS A 1 80 ? -0.158 3.731 -5.423 1.00 43.69 80 LYS A N 1
ATOM 636 C CA . LYS A 1 80 ? -1.613 3.868 -5.307 1.00 43.69 80 LYS A CA 1
ATOM 637 C C . LYS A 1 80 ? -2.161 3.241 -4.022 1.00 43.69 80 LYS A C 1
ATOM 639 O O . LYS A 1 80 ? -3.219 3.666 -3.589 1.00 43.69 80 LYS A O 1
ATOM 644 N N . ASN A 1 81 ? -1.436 2.309 -3.386 1.00 45.66 81 ASN A N 1
ATOM 645 C CA . ASN A 1 81 ? -1.967 1.511 -2.265 1.00 45.66 81 ASN A CA 1
ATOM 646 C C . ASN A 1 81 ? -1.076 1.475 -1.006 1.00 45.66 81 ASN A C 1
ATOM 648 O O . ASN A 1 81 ? -1.311 0.658 -0.119 1.00 45.66 81 ASN A O 1
ATOM 652 N N . LEU A 1 82 ? -0.041 2.312 -0.915 1.00 42.88 82 LEU A N 1
ATOM 653 C CA . LEU A 1 82 ? 0.774 2.450 0.296 1.00 42.88 82 LEU A CA 1
ATOM 654 C C . LEU A 1 82 ? 0.624 3.888 0.790 1.00 42.88 82 LEU A C 1
ATOM 656 O O . LEU A 1 82 ? 1.025 4.801 0.066 1.00 42.88 82 LEU A O 1
ATOM 660 N N . PRO A 1 83 ? 0.028 4.113 1.966 1.00 44.97 83 PRO A N 1
ATOM 661 C CA . PRO A 1 83 ? -0.088 5.451 2.510 1.00 44.97 83 PRO A CA 1
ATOM 662 C C . PRO A 1 83 ? 1.306 5.846 3.021 1.00 44.97 83 PRO A C 1
ATOM 664 O O . PRO A 1 83 ? 1.889 5.221 3.908 1.00 44.97 83 PRO A O 1
ATOM 667 N N . ILE A 1 84 ? 1.908 6.805 2.320 1.00 47.47 84 ILE A N 1
ATOM 668 C CA . ILE A 1 84 ? 3.248 7.338 2.586 1.00 47.47 84 ILE A CA 1
ATOM 669 C C . ILE A 1 84 ? 3.095 8.576 3.481 1.00 47.47 84 ILE A C 1
ATOM 671 O O . ILE A 1 84 ? 2.037 9.207 3.496 1.00 47.47 84 ILE A O 1
ATOM 675 N N . ALA A 1 85 ? 4.148 8.892 4.241 1.00 41.78 85 ALA A N 1
ATOM 676 C CA . ALA A 1 85 ? 4.233 10.057 5.116 1.00 41.78 85 ALA A CA 1
ATOM 677 C C . ALA A 1 85 ? 3.700 11.336 4.444 1.00 41.78 85 ALA A C 1
ATOM 679 O O . ALA A 1 85 ? 3.948 11.588 3.262 1.00 41.78 85 ALA A O 1
ATOM 680 N N . ASN A 1 86 ? 2.960 12.124 5.226 1.00 43.41 86 ASN A N 1
ATOM 681 C CA . ASN A 1 86 ? 2.245 13.319 4.794 1.00 43.41 86 ASN A CA 1
ATOM 682 C C . ASN A 1 86 ? 3.227 14.459 4.470 1.00 43.41 86 ASN A C 1
ATOM 684 O O . ASN A 1 86 ? 3.500 15.332 5.290 1.00 43.41 86 ASN A O 1
ATOM 688 N N . ILE A 1 87 ? 3.804 14.411 3.272 1.00 52.66 87 ILE A N 1
ATOM 689 C CA . ILE A 1 87 ? 4.517 15.530 2.657 1.00 52.66 87 ILE A CA 1
ATOM 690 C C . ILE A 1 87 ? 3.460 16.403 1.970 1.00 52.66 87 ILE A C 1
ATOM 692 O O . ILE A 1 87 ? 2.492 15.880 1.416 1.00 52.66 87 ILE A O 1
ATOM 696 N N . THR A 1 88 ? 3.627 17.727 2.005 1.00 43.84 88 THR A N 1
ATOM 697 C CA . THR A 1 88 ? 2.670 18.684 1.435 1.00 43.84 88 THR A CA 1
ATOM 698 C C . THR A 1 88 ? 2.283 18.302 -0.002 1.00 43.84 88 THR A C 1
ATOM 700 O O . THR A 1 88 ? 3.102 18.106 -0.901 1.00 43.84 88 THR A O 1
ATOM 703 N N . THR A 1 89 ? 0.979 18.140 -0.188 1.00 46.56 89 THR A N 1
ATOM 704 C CA . THR A 1 89 ? 0.296 17.300 -1.183 1.00 46.56 89 THR A CA 1
ATOM 705 C C . THR A 1 89 ? 0.465 17.691 -2.653 1.00 46.56 89 THR A C 1
ATOM 707 O O . THR A 1 89 ? 0.014 16.954 -3.527 1.00 46.56 89 THR A O 1
ATOM 710 N N . ASN A 1 90 ? 1.150 18.790 -2.966 1.00 42.84 90 ASN A N 1
ATOM 711 C CA . ASN A 1 90 ? 1.350 19.207 -4.357 1.00 42.84 90 ASN A CA 1
ATOM 712 C C . ASN A 1 90 ? 2.543 18.527 -5.035 1.00 42.84 90 ASN A C 1
ATOM 714 O O . ASN A 1 90 ? 2.535 18.362 -6.253 1.00 42.84 90 ASN A O 1
ATOM 718 N N . ASP A 1 91 ? 3.547 18.091 -4.275 1.00 43.16 91 ASP A N 1
ATOM 719 C CA . ASP A 1 91 ? 4.814 17.660 -4.873 1.00 43.16 91 ASP A CA 1
ATOM 720 C C . ASP A 1 91 ? 4.857 16.143 -5.149 1.00 43.16 91 ASP A C 1
ATOM 722 O O . ASP A 1 91 ? 5.509 15.683 -6.084 1.00 43.16 91 ASP A O 1
ATOM 726 N N . VAL A 1 92 ? 4.099 15.344 -4.389 1.00 44.00 92 VAL A N 1
ATOM 727 C CA . VAL A 1 92 ? 4.066 13.873 -4.515 1.00 44.00 92 VAL A CA 1
ATOM 728 C C . VAL A 1 92 ? 3.089 13.398 -5.598 1.00 44.00 92 VAL A C 1
ATOM 730 O O . VAL A 1 92 ? 3.353 12.393 -6.256 1.00 44.00 92 VAL A O 1
ATOM 733 N N . TYR A 1 93 ? 1.990 14.124 -5.840 1.00 40.91 93 TYR A N 1
ATOM 734 C CA . TYR A 1 93 ? 0.918 13.664 -6.738 1.00 40.91 93 TYR A CA 1
ATOM 735 C C . TYR A 1 93 ? 1.359 13.552 -8.213 1.00 40.91 93 TYR A C 1
ATOM 737 O O . TYR A 1 93 ? 0.843 12.714 -8.953 1.00 40.91 93 TYR A O 1
ATOM 745 N N . TYR A 1 94 ? 2.358 14.338 -8.634 1.00 42.91 94 TYR A N 1
ATOM 746 C CA . TYR A 1 94 ? 2.877 14.334 -10.011 1.00 42.91 94 TYR A CA 1
ATOM 747 C C . TYR A 1 94 ? 4.272 13.711 -10.169 1.00 42.91 94 TYR A C 1
ATOM 749 O O . TYR A 1 94 ? 4.674 13.386 -11.287 1.00 42.91 94 TYR A O 1
ATOM 757 N N . LYS A 1 95 ? 5.002 13.465 -9.076 1.00 45.19 95 LYS A N 1
ATOM 758 C CA . LYS A 1 95 ? 6.341 12.863 -9.120 1.00 45.19 95 LYS A CA 1
ATOM 759 C C . LYS A 1 95 ? 6.243 11.337 -9.176 1.00 45.19 95 LYS A C 1
ATOM 761 O O . LYS A 1 95 ? 6.386 10.649 -8.168 1.00 45.19 95 LYS A O 1
ATOM 766 N N . ARG A 1 96 ? 6.053 10.775 -10.374 1.00 46.16 96 ARG A N 1
ATOM 767 C CA . ARG A 1 96 ? 6.349 9.351 -10.626 1.00 46.16 96 ARG A CA 1
ATOM 768 C C . ARG A 1 96 ? 7.861 9.151 -10.510 1.00 46.16 96 ARG A C 1
ATOM 770 O O . ARG A 1 96 ? 8.592 9.320 -11.480 1.00 46.16 96 ARG A O 1
ATOM 777 N N . GLN A 1 97 ? 8.339 8.858 -9.306 1.00 49.62 97 GLN A N 1
ATOM 778 C CA . GLN A 1 97 ? 9.748 8.558 -9.077 1.00 49.62 97 GLN A CA 1
ATOM 779 C C . GLN A 1 97 ? 10.036 7.133 -9.555 1.00 49.62 97 GLN A C 1
ATOM 781 O O . GLN A 1 97 ? 9.626 6.158 -8.924 1.00 49.62 97 GLN A O 1
ATOM 786 N N . LEU A 1 98 ? 10.735 7.011 -10.683 1.00 48.16 98 LEU A N 1
ATOM 787 C CA . LEU A 1 98 ? 11.350 5.757 -11.099 1.00 48.16 98 LEU A CA 1
ATOM 788 C C . LEU A 1 98 ? 12.712 5.679 -10.400 1.00 48.16 98 LEU A C 1
ATOM 790 O O . LEU A 1 98 ? 13.573 6.528 -10.616 1.00 48.16 98 LEU A O 1
ATOM 794 N N . SER A 1 99 ? 12.896 4.699 -9.518 1.00 51.41 99 SER A N 1
ATOM 795 C CA . SER A 1 99 ? 14.209 4.399 -8.940 1.00 51.41 99 SER A CA 1
ATOM 796 C C . SER A 1 99 ? 14.775 3.178 -9.651 1.00 51.41 99 SER A C 1
ATOM 798 O O . SER A 1 99 ? 14.235 2.078 -9.512 1.00 51.41 99 SER A O 1
ATOM 800 N N . TYR A 1 100 ? 15.849 3.368 -10.408 1.00 47.31 100 TYR A N 1
ATOM 801 C CA . TYR A 1 100 ? 16.593 2.285 -11.039 1.00 47.31 100 TYR A CA 1
ATOM 802 C C . TYR A 1 100 ? 18.018 2.251 -10.486 1.00 47.31 100 TYR A C 1
ATOM 804 O O . TYR A 1 100 ? 18.574 3.265 -10.071 1.00 47.31 100 TYR A O 1
ATOM 812 N N . PHE A 1 101 ? 18.601 1.059 -10.441 1.00 39.50 101 PHE A N 1
ATOM 813 C CA . PHE A 1 101 ? 20.012 0.869 -10.135 1.00 39.50 101 PHE A CA 1
ATOM 814 C C . PHE A 1 101 ? 20.673 0.326 -11.400 1.00 39.50 101 PHE A C 1
ATOM 816 O O . PHE A 1 101 ? 20.377 -0.798 -11.804 1.00 39.50 101 PHE A O 1
ATOM 823 N N . ILE A 1 102 ? 21.511 1.141 -12.045 1.00 46.88 102 ILE A N 1
ATOM 824 C CA . ILE A 1 102 ? 22.290 0.746 -13.222 1.00 46.88 102 ILE A CA 1
ATOM 825 C C . ILE A 1 102 ? 23.732 0.535 -12.776 1.00 46.88 102 ILE A C 1
ATOM 827 O O . ILE A 1 102 ? 24.353 1.411 -12.173 1.00 46.88 102 ILE A O 1
ATOM 831 N N . ASN A 1 103 ? 24.254 -0.651 -13.064 1.00 39.25 103 ASN A N 1
ATOM 832 C CA . ASN A 1 103 ? 25.559 -1.099 -12.611 1.00 39.25 103 ASN A CA 1
ATOM 833 C C . ASN A 1 103 ? 26.659 -0.611 -13.577 1.00 39.25 103 ASN A C 1
ATOM 835 O O . ASN A 1 103 ? 27.297 -1.397 -14.264 1.00 39.25 103 ASN A O 1
ATOM 839 N N . PHE A 1 104 ? 26.875 0.706 -13.641 1.00 37.44 104 PHE A N 1
ATOM 840 C CA . PHE A 1 104 ? 28.111 1.283 -14.178 1.00 37.44 104 PHE A CA 1
ATOM 841 C C . PHE A 1 104 ? 28.861 1.936 -13.008 1.00 37.44 104 PHE A C 1
ATOM 843 O O . PHE A 1 104 ? 28.447 2.969 -12.484 1.00 37.44 104 PHE A O 1
ATOM 850 N N . ASN A 1 105 ? 29.942 1.286 -12.565 1.00 39.38 105 ASN A N 1
ATOM 851 C CA . ASN A 1 105 ? 30.944 1.796 -11.619 1.00 39.38 105 ASN A CA 1
ATOM 852 C C . ASN A 1 105 ? 30.434 2.328 -10.262 1.00 39.38 105 ASN A C 1
ATOM 854 O O . ASN A 1 105 ? 30.670 3.481 -9.916 1.00 39.38 105 ASN A O 1
ATOM 858 N N . ASN A 1 106 ? 29.838 1.470 -9.423 1.00 44.09 106 ASN A N 1
ATOM 859 C CA . ASN A 1 106 ? 29.598 1.773 -7.997 1.00 44.09 106 ASN A CA 1
ATOM 860 C C . ASN A 1 106 ? 28.689 2.992 -7.702 1.00 44.09 106 ASN A C 1
ATOM 862 O O . ASN A 1 106 ? 28.741 3.558 -6.608 1.00 44.09 106 ASN A O 1
ATOM 866 N N . SER A 1 107 ? 27.818 3.373 -8.636 1.00 44.59 107 SER A N 1
ATOM 867 C CA . SER A 1 107 ? 26.940 4.537 -8.475 1.00 44.59 107 SER A CA 1
ATOM 868 C C . SER A 1 107 ? 25.924 4.380 -7.319 1.00 44.59 107 SER A C 1
ATOM 870 O O . SER A 1 107 ? 25.420 3.276 -7.072 1.00 44.59 107 SER A O 1
ATOM 872 N N . PRO A 1 108 ? 25.605 5.457 -6.568 1.00 50.88 108 PRO A N 1
ATOM 873 C CA . PRO A 1 108 ? 24.512 5.465 -5.592 1.00 50.88 108 PRO A CA 1
ATOM 874 C C . PRO A 1 108 ? 23.148 5.252 -6.276 1.00 50.88 108 PRO A C 1
ATOM 876 O O . PRO A 1 108 ? 23.043 5.280 -7.498 1.00 50.88 108 PRO A O 1
ATOM 879 N N . TRP A 1 109 ? 22.083 5.016 -5.496 1.00 46.97 109 TRP A N 1
ATOM 880 C CA . TRP A 1 109 ? 20.721 4.962 -6.045 1.00 46.97 109 TRP A CA 1
ATOM 881 C C . TRP A 1 109 ? 20.400 6.281 -6.757 1.00 46.97 109 TRP A C 1
ATOM 883 O O . TRP A 1 109 ? 20.228 7.305 -6.097 1.00 46.97 109 TRP A O 1
ATOM 893 N N . GLU A 1 110 ? 20.273 6.249 -8.080 1.00 44.41 110 GLU A N 1
ATOM 894 C CA . GLU A 1 110 ? 19.725 7.373 -8.825 1.00 44.41 110 GLU A CA 1
ATOM 895 C C . GLU A 1 110 ? 18.199 7.299 -8.753 1.00 44.41 110 GLU A C 1
ATOM 897 O O . GLU A 1 110 ? 17.543 6.386 -9.261 1.00 44.41 110 GLU A O 1
ATOM 902 N N . SER A 1 111 ? 17.621 8.266 -8.045 1.00 43.66 111 SER A N 1
ATOM 903 C CA . SER A 1 111 ? 16.192 8.537 -8.120 1.00 43.66 111 SER A CA 1
ATOM 904 C C . SER A 1 111 ? 15.998 9.623 -9.168 1.00 43.66 111 SER A C 1
ATOM 906 O O . SER A 1 111 ? 16.201 10.805 -8.906 1.00 43.66 111 SER A O 1
ATOM 908 N N . SER A 1 112 ? 15.637 9.233 -10.390 1.00 43.97 112 SER A N 1
ATOM 909 C CA . SER A 1 112 ? 15.197 10.220 -11.367 1.00 43.97 112 SER A CA 1
ATOM 910 C C . SER A 1 112 ? 13.751 10.572 -11.036 1.00 43.97 112 SER A C 1
ATOM 912 O O . SER A 1 112 ? 12.813 9.815 -11.312 1.00 43.97 112 SER A O 1
ATOM 914 N N . VAL A 1 113 ? 13.554 11.724 -10.407 1.00 43.88 113 VAL A N 1
ATOM 915 C CA . VAL A 1 113 ? 12.252 12.378 -10.438 1.00 43.88 113 VAL A CA 1
ATOM 916 C C . VAL A 1 113 ? 12.072 12.879 -11.870 1.00 43.88 113 VAL A C 1
ATOM 918 O O . VAL A 1 113 ? 12.873 13.695 -12.322 1.00 43.88 113 VAL A O 1
ATOM 921 N N . ILE A 1 114 ? 11.063 12.394 -12.599 1.00 45.19 114 ILE A N 1
ATOM 922 C CA . ILE A 1 114 ? 10.745 12.879 -13.954 1.00 45.19 114 ILE A CA 1
ATOM 923 C C . ILE A 1 114 ? 10.151 14.291 -13.838 1.00 45.19 114 ILE A C 1
ATOM 925 O O . ILE A 1 114 ? 8.956 14.487 -14.004 1.00 45.19 114 ILE A O 1
ATOM 929 N N . ASN A 1 115 ? 10.978 15.270 -13.478 1.00 41.94 115 ASN A N 1
ATOM 930 C CA . ASN A 1 115 ? 10.552 16.639 -13.200 1.00 41.94 115 ASN A CA 1
ATOM 931 C C . ASN A 1 115 ? 11.408 17.698 -13.894 1.00 41.94 115 ASN A C 1
ATOM 933 O O . ASN A 1 115 ? 11.184 18.884 -13.669 1.00 41.94 115 ASN A O 1
ATOM 937 N N . THR A 1 116 ? 12.378 17.330 -14.728 1.00 39.22 116 THR A N 1
ATOM 938 C CA . THR A 1 116 ? 13.192 18.327 -15.423 1.00 39.22 116 THR A CA 1
ATOM 939 C C . THR A 1 116 ? 12.453 18.860 -16.658 1.00 39.22 116 THR A C 1
ATOM 941 O O . THR A 1 116 ? 12.264 18.110 -17.622 1.00 39.22 116 THR A O 1
ATOM 944 N N . PRO A 1 117 ? 12.049 20.150 -16.693 1.00 40.31 117 PRO A N 1
ATOM 945 C CA . PRO A 1 117 ? 11.751 20.799 -17.963 1.00 40.31 117 PRO A CA 1
ATOM 946 C C . PRO A 1 117 ? 12.991 20.691 -18.860 1.00 40.31 117 PRO A C 1
ATOM 948 O O . PRO A 1 117 ? 14.124 20.689 -18.375 1.00 40.31 117 PRO A O 1
ATOM 951 N N . ALA A 1 118 ? 12.777 20.580 -20.172 1.00 51.06 118 ALA A N 1
ATOM 952 C CA . ALA A 1 118 ? 13.789 20.224 -21.174 1.00 51.06 118 ALA A CA 1
ATOM 953 C C . ALA A 1 118 ? 15.093 21.059 -21.144 1.00 51.06 118 ALA A C 1
ATOM 955 O O . ALA A 1 118 ? 16.106 20.627 -21.687 1.00 51.06 118 ALA A O 1
ATOM 956 N N . SER A 1 119 ? 15.087 22.204 -20.460 1.00 46.78 119 SER A N 1
ATOM 957 C CA . SER A 1 119 ? 16.175 23.178 -20.333 1.00 46.78 119 SER A CA 1
ATOM 958 C C . SER A 1 119 ? 17.472 22.677 -19.673 1.00 46.78 119 SER A C 1
ATOM 960 O O . SER A 1 119 ? 18.475 23.375 -19.775 1.00 46.78 119 SER A O 1
ATOM 962 N N . LEU A 1 120 ? 17.492 21.521 -18.998 1.00 45.06 120 LEU A N 1
ATOM 963 C CA . LEU A 1 120 ? 18.702 20.989 -18.338 1.00 45.06 120 LEU A CA 1
ATOM 964 C C . LEU A 1 120 ? 19.305 19.752 -19.026 1.00 45.06 120 LEU A C 1
ATOM 966 O O . LEU A 1 120 ? 20.209 19.129 -18.479 1.00 45.06 120 LEU A O 1
ATOM 970 N N . ARG A 1 121 ? 18.872 19.405 -20.248 1.00 48.69 121 ARG A N 1
ATOM 971 C CA . ARG A 1 121 ? 19.513 18.345 -21.055 1.00 48.69 121 ARG A CA 1
ATOM 972 C C . ARG A 1 121 ? 20.789 18.831 -21.745 1.00 48.69 121 ARG A C 1
ATOM 974 O O . ARG A 1 121 ? 20.965 18.627 -22.941 1.00 48.69 121 ARG A O 1
ATOM 981 N N . SER A 1 122 ? 21.674 19.483 -21.002 1.00 52.19 122 SER A N 1
ATOM 982 C CA . SER A 1 122 ? 23.017 19.764 -21.490 1.00 52.19 122 SER A CA 1
ATOM 983 C C . SER A 1 122 ? 24.021 18.962 -20.676 1.00 52.19 122 SER A C 1
ATOM 985 O O . SER A 1 122 ? 24.125 19.121 -19.464 1.00 52.19 122 SER A O 1
ATOM 987 N N . MET A 1 123 ? 24.764 18.126 -21.404 1.00 47.81 123 MET A N 1
ATOM 988 C CA . MET A 1 123 ? 26.013 17.460 -21.024 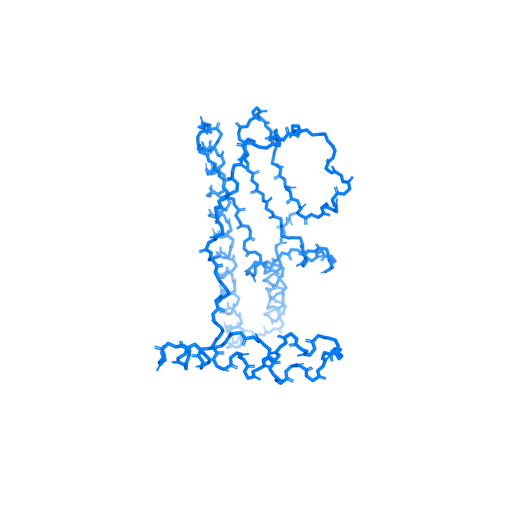1.00 47.81 123 MET A CA 1
ATOM 989 C C . MET A 1 123 ? 25.920 16.148 -20.227 1.00 47.81 123 MET A C 1
ATOM 991 O O . MET A 1 123 ? 26.253 16.088 -19.047 1.00 47.81 123 MET A O 1
ATOM 995 N N . LYS A 1 124 ? 25.617 15.050 -20.935 1.00 47.00 124 LYS A N 1
ATOM 996 C CA . LYS A 1 124 ? 26.476 13.845 -20.973 1.00 47.00 124 LYS A CA 1
ATOM 997 C C . LYS A 1 124 ? 25.971 12.862 -22.036 1.00 47.00 124 LYS A C 1
ATOM 999 O O . LYS A 1 124 ? 24.828 12.436 -21.966 1.00 47.00 124 LYS A O 1
ATOM 1004 N N . ALA A 1 125 ? 26.855 12.544 -22.987 1.00 51.06 125 ALA A N 1
ATOM 1005 C CA . ALA A 1 125 ? 26.658 11.665 -24.144 1.00 51.06 125 ALA A CA 1
ATOM 1006 C C . ALA A 1 125 ? 25.450 12.040 -25.021 1.00 51.06 125 ALA A C 1
ATOM 1008 O O . ALA A 1 125 ? 24.347 11.525 -24.857 1.00 51.06 125 ALA A O 1
ATOM 1009 N N . GLY A 1 126 ? 25.667 12.949 -25.976 1.00 51.78 126 GLY A N 1
ATOM 1010 C CA . GLY A 1 126 ? 24.751 13.066 -27.104 1.00 51.78 126 GLY A CA 1
ATOM 1011 C C . GLY A 1 126 ? 24.767 11.737 -27.849 1.00 51.78 126 GLY A C 1
ATOM 1012 O O . GLY A 1 126 ? 25.803 11.365 -28.390 1.00 51.78 126 GLY A O 1
ATOM 1013 N N . ILE A 1 127 ? 23.654 11.008 -27.807 1.00 57.34 127 ILE A N 1
ATOM 1014 C CA . ILE A 1 127 ? 23.394 9.899 -28.729 1.00 57.34 127 ILE A CA 1
ATOM 1015 C C . ILE A 1 127 ? 23.623 10.466 -30.131 1.00 57.34 127 ILE A C 1
ATOM 1017 O O . ILE A 1 127 ? 23.089 11.539 -30.433 1.00 57.34 127 ILE A O 1
ATOM 1021 N N . VAL A 1 128 ? 24.454 9.814 -30.946 1.00 64.81 128 VAL A N 1
ATOM 1022 C CA . VAL A 1 128 ? 24.722 10.304 -32.300 1.00 64.81 128 VAL A CA 1
ATOM 1023 C C . VAL A 1 128 ? 23.394 10.298 -33.054 1.00 64.81 128 VAL A C 1
ATOM 1025 O O . VAL A 1 128 ? 22.655 9.312 -33.031 1.00 64.81 128 VAL A O 1
ATOM 1028 N N . GLU A 1 129 ? 23.046 11.424 -33.671 1.00 57.19 129 GLU A N 1
ATOM 1029 C CA . GLU A 1 129 ? 21.808 11.563 -34.434 1.00 57.19 129 GLU A CA 1
ATOM 1030 C C . GLU A 1 129 ? 21.832 10.536 -35.583 1.00 57.19 129 GLU A C 1
ATOM 1032 O O . GLU A 1 129 ? 22.619 10.660 -36.516 1.00 57.19 129 GLU A O 1
ATOM 1037 N N . GLY A 1 130 ? 21.044 9.460 -35.454 1.00 64.94 130 GLY A N 1
ATOM 1038 C CA . GLY A 1 130 ? 21.036 8.323 -36.387 1.00 64.94 130 GLY A CA 1
ATOM 1039 C C . GLY A 1 130 ? 21.538 6.978 -35.837 1.00 64.94 130 GLY A C 1
ATOM 1040 O O . GLY A 1 130 ? 21.379 5.974 -36.519 1.00 64.94 130 GLY A O 1
ATOM 1041 N N . GLU A 1 131 ? 22.076 6.900 -34.612 1.00 71.44 131 GLU A N 1
ATOM 1042 C CA . GLU A 1 131 ? 22.478 5.614 -33.991 1.00 71.44 131 GLU A CA 1
ATOM 1043 C C . GLU A 1 131 ? 21.292 4.733 -33.567 1.00 71.44 131 GLU A C 1
ATOM 1045 O O . GLU A 1 131 ? 21.456 3.540 -33.315 1.00 71.44 131 GLU A O 1
ATOM 1050 N N . PHE A 1 132 ? 20.094 5.312 -33.468 1.00 63.81 132 PHE A N 1
ATOM 1051 C CA . PHE A 1 132 ? 18.891 4.601 -33.062 1.00 63.81 132 PHE A CA 1
ATOM 1052 C C . PHE A 1 132 ? 17.777 4.822 -34.080 1.00 63.81 132 PHE A C 1
ATOM 1054 O O . PHE A 1 132 ? 17.183 5.901 -34.154 1.00 63.81 132 PHE A O 1
ATOM 1061 N N . GLU A 1 133 ? 17.459 3.779 -34.841 1.00 73.44 133 GLU A N 1
ATOM 1062 C CA . GLU A 1 133 ? 16.213 3.743 -35.591 1.00 73.44 133 GLU A CA 1
ATOM 1063 C C . GLU A 1 133 ? 15.069 3.622 -34.586 1.00 73.44 133 GLU A C 1
ATOM 1065 O O . GLU A 1 133 ? 14.942 2.633 -33.859 1.00 73.44 133 GLU A O 1
ATOM 1070 N N . SER A 1 134 ? 14.237 4.662 -34.509 1.00 63.12 134 SER A N 1
ATOM 1071 C CA . SER A 1 134 ? 13.000 4.555 -33.745 1.00 63.12 134 SER A CA 1
ATOM 1072 C C . SER A 1 134 ? 12.198 3.381 -34.307 1.00 63.12 134 SER A C 1
ATOM 1074 O O . SER A 1 134 ? 12.062 3.288 -35.530 1.00 63.12 134 SER A O 1
ATOM 1076 N N . PRO A 1 135 ? 11.647 2.500 -33.451 1.00 77.69 135 PRO A N 1
ATOM 1077 C CA . PRO A 1 135 ? 10.737 1.468 -33.910 1.00 77.69 135 PRO A CA 1
ATOM 1078 C C . PRO A 1 135 ? 9.681 2.101 -34.811 1.00 77.69 135 PRO A C 1
ATOM 1080 O O . PRO A 1 135 ? 9.143 3.165 -34.483 1.00 77.69 135 PRO A O 1
ATOM 1083 N N . GLY A 1 136 ? 9.406 1.463 -35.949 1.00 75.19 136 GLY A N 1
ATOM 1084 C CA . GLY A 1 136 ? 8.367 1.931 -36.858 1.00 75.19 136 GLY A CA 1
ATOM 1085 C C . GLY A 1 136 ? 7.052 2.159 -36.108 1.00 75.19 136 GLY A C 1
ATOM 1086 O O . GLY A 1 136 ? 6.786 1.523 -35.084 1.00 75.19 136 GLY A O 1
ATOM 1087 N N . LEU A 1 137 ? 6.226 3.083 -36.607 1.00 75.69 137 LEU A N 1
ATOM 1088 C CA . LEU A 1 137 ? 4.907 3.341 -36.031 1.00 75.69 137 LEU A CA 1
ATOM 1089 C C . LEU A 1 137 ? 4.169 2.010 -35.839 1.00 75.69 137 LEU A C 1
ATOM 1091 O O . LEU A 1 137 ? 3.960 1.267 -36.797 1.00 75.69 137 LEU A O 1
ATOM 1095 N N . ALA A 1 138 ? 3.755 1.723 -34.602 1.00 73.12 138 ALA A N 1
ATOM 1096 C CA . ALA A 1 138 ? 3.031 0.492 -34.276 1.00 73.12 138 ALA A CA 1
ATOM 1097 C C . ALA A 1 138 ? 1.722 0.355 -35.077 1.00 73.12 138 ALA A C 1
ATOM 1099 O O . ALA A 1 138 ? 1.221 -0.749 -35.274 1.00 73.12 138 ALA A O 1
ATOM 1100 N N . TYR A 1 139 ? 1.190 1.481 -35.560 1.00 76.19 139 TYR A N 1
ATOM 1101 C CA . TYR A 1 139 ? 0.006 1.554 -36.400 1.00 76.19 139 TYR A CA 1
ATOM 1102 C C . TYR A 1 139 ? 0.278 2.478 -37.582 1.00 76.19 139 TYR A C 1
ATOM 1104 O O . TYR A 1 139 ? 0.776 3.589 -37.404 1.00 76.19 139 TYR A O 1
ATOM 1112 N N . LYS A 1 140 ? -0.069 2.013 -38.784 1.00 74.94 140 LYS A N 1
ATOM 1113 C CA . LYS A 1 140 ? 0.037 2.803 -40.019 1.00 74.94 140 LYS A CA 1
ATOM 1114 C C . LYS A 1 140 ? -1.064 3.861 -40.108 1.00 74.94 140 LYS A C 1
ATOM 1116 O O . LYS A 1 140 ? -0.820 4.951 -40.608 1.00 74.94 140 LYS A O 1
ATOM 1121 N N . ASP A 1 141 ? -2.228 3.552 -39.537 1.00 75.12 141 ASP A N 1
ATOM 1122 C CA . ASP A 1 141 ? -3.438 4.363 -39.625 1.00 75.12 141 ASP A CA 1
ATOM 1123 C C . ASP A 1 141 ? -4.059 4.637 -38.253 1.00 75.12 141 ASP A C 1
ATOM 1125 O O . ASP A 1 141 ? -3.755 3.992 -37.243 1.00 75.12 141 ASP A O 1
ATOM 1129 N N . LYS A 1 142 ? -4.971 5.613 -38.220 1.00 75.12 142 LYS A N 1
ATOM 1130 C CA . LYS A 1 142 ? -5.749 5.934 -37.022 1.00 75.12 142 LYS A CA 1
ATOM 1131 C C . LYS A 1 142 ? -6.627 4.743 -36.650 1.00 75.12 142 LYS A C 1
ATOM 1133 O O . LYS A 1 142 ? -7.499 4.344 -37.417 1.00 75.12 142 LYS A O 1
ATOM 1138 N N . LEU A 1 143 ? -6.439 4.226 -35.439 1.00 77.31 143 LEU A N 1
ATOM 1139 C CA . LEU A 1 143 ? -7.300 3.177 -34.912 1.00 77.31 143 LEU A CA 1
ATOM 1140 C C . LEU A 1 143 ? -8.735 3.697 -34.735 1.00 77.31 143 LEU A C 1
ATOM 1142 O O . LEU A 1 143 ? -8.919 4.784 -34.173 1.00 77.31 143 LEU A O 1
ATOM 1146 N N . PRO A 1 144 ? -9.752 2.928 -35.158 1.00 80.56 144 PRO A N 1
ATOM 1147 C CA . PRO A 1 144 ? -11.134 3.292 -34.906 1.00 80.56 144 PRO A CA 1
ATOM 1148 C C . PRO A 1 144 ? -11.423 3.328 -33.413 1.00 80.56 144 PRO A C 1
ATOM 1150 O O . PRO A 1 144 ? -11.051 2.426 -32.660 1.00 80.56 144 PRO A O 1
ATOM 1153 N N . ILE A 1 145 ? -12.170 4.343 -32.995 1.00 85.75 145 ILE A N 1
ATOM 1154 C CA . ILE A 1 145 ? -12.780 4.350 -31.668 1.00 85.75 145 ILE A CA 1
ATOM 1155 C C . ILE A 1 145 ? -14.123 3.615 -31.682 1.00 85.75 145 ILE A C 1
ATOM 1157 O O . ILE A 1 145 ? -14.814 3.543 -32.704 1.00 85.75 145 ILE A O 1
ATOM 1161 N N . SER A 1 146 ? -14.502 3.057 -30.531 1.00 87.94 146 SER A N 1
ATOM 1162 C CA . SER A 1 146 ? -15.812 2.427 -30.367 1.00 87.94 146 SER A CA 1
ATOM 1163 C C . SER A 1 146 ? -16.938 3.451 -30.531 1.00 87.94 146 SER A C 1
ATOM 1165 O O . SER A 1 146 ? -16.771 4.631 -30.215 1.00 87.94 146 SER A O 1
ATOM 1167 N N . THR A 1 147 ? -18.108 2.995 -30.982 1.00 85.19 147 THR A N 1
ATOM 1168 C CA . THR A 1 147 ? -19.282 3.861 -31.184 1.00 85.19 147 THR A CA 1
ATOM 1169 C C . THR A 1 147 ? -19.708 4.556 -29.889 1.00 85.19 147 THR A C 1
ATOM 1171 O O . THR A 1 147 ? -19.989 5.749 -29.899 1.00 85.19 147 THR A O 1
ATOM 1174 N N . ALA A 1 148 ? -19.664 3.849 -28.752 1.00 87.38 148 ALA A N 1
ATOM 1175 C CA . ALA A 1 148 ? -19.954 4.434 -27.441 1.00 87.38 148 ALA A CA 1
ATOM 1176 C C . ALA A 1 148 ? -19.003 5.597 -27.110 1.00 87.38 148 ALA A C 1
ATOM 1178 O O . ALA A 1 148 ? -19.445 6.688 -26.765 1.00 87.38 148 ALA A O 1
ATOM 1179 N N . LYS A 1 149 ? -17.695 5.400 -27.322 1.00 89.38 149 LYS A N 1
ATOM 1180 C CA . LYS A 1 149 ? -16.685 6.432 -27.071 1.00 89.38 149 LYS A CA 1
ATOM 1181 C C . LYS A 1 149 ? -16.814 7.615 -28.032 1.00 89.38 149 LYS A C 1
ATOM 1183 O O . LYS A 1 149 ? -16.558 8.746 -27.635 1.00 89.38 149 LYS A O 1
ATOM 1188 N N . TYR A 1 150 ? -17.210 7.378 -29.282 1.00 89.81 150 TYR A N 1
ATOM 1189 C CA . TYR A 1 150 ? -17.501 8.454 -30.230 1.00 89.81 150 TYR A CA 1
ATOM 1190 C C . TYR A 1 150 ? -18.680 9.311 -29.757 1.00 89.81 150 TYR A C 1
ATOM 1192 O O . TYR A 1 150 ? -18.558 10.532 -29.732 1.00 89.81 150 TYR A O 1
ATOM 1200 N N . ASN A 1 151 ? -19.772 8.691 -29.302 1.00 89.38 151 ASN A N 1
ATOM 1201 C CA . ASN A 1 151 ? -20.938 9.409 -28.781 1.00 89.38 151 ASN A CA 1
ATOM 1202 C C . ASN A 1 151 ? -20.585 10.270 -27.560 1.00 89.38 151 ASN A C 1
ATOM 1204 O O . ASN A 1 151 ? -20.977 11.436 -27.496 1.00 89.38 151 ASN A O 1
ATOM 1208 N N . ASP A 1 152 ? -19.776 9.738 -26.642 1.00 92.31 152 ASP A N 1
ATOM 1209 C CA . ASP A 1 152 ? -19.277 10.501 -25.495 1.00 92.31 152 ASP A CA 1
ATOM 1210 C C . ASP A 1 152 ? -18.441 11.709 -25.943 1.00 92.31 152 ASP A C 1
ATOM 1212 O O . ASP A 1 152 ? -18.599 12.816 -25.427 1.00 92.31 152 ASP A O 1
ATOM 1216 N N . LEU A 1 153 ? -17.581 11.536 -26.950 1.00 90.50 153 LEU A N 1
ATOM 1217 C CA . LEU A 1 153 ? -16.787 12.634 -27.505 1.00 90.50 153 LEU A CA 1
ATOM 1218 C C . LEU A 1 153 ? -17.656 13.684 -28.207 1.00 90.50 153 LEU A C 1
ATOM 1220 O O . LEU A 1 153 ? -17.381 14.875 -28.063 1.00 90.50 153 LEU A O 1
ATOM 1224 N N . GLN A 1 154 ? -18.726 13.281 -28.897 1.00 90.94 154 GLN A N 1
ATOM 1225 C CA . GLN A 1 154 ? -19.696 14.221 -29.468 1.00 90.94 154 GLN A CA 1
ATOM 1226 C C . GLN A 1 154 ? -20.441 15.002 -28.384 1.00 90.94 154 GLN A C 1
ATOM 1228 O O . GLN A 1 154 ? -20.679 16.201 -28.535 1.00 90.94 154 GLN A O 1
ATOM 1233 N N . PHE A 1 155 ? -20.754 14.370 -27.252 1.00 92.31 155 PHE A N 1
ATOM 1234 C CA . PHE A 1 155 ? -21.331 15.074 -26.112 1.00 92.31 155 PHE A CA 1
ATOM 1235 C C . PHE A 1 155 ? -20.342 16.073 -25.497 1.00 92.31 155 PHE A C 1
ATOM 1237 O O . PHE A 1 155 ? -20.715 17.207 -25.196 1.00 92.31 155 PHE A O 1
ATOM 1244 N N . LEU A 1 156 ? -19.074 15.684 -25.338 1.00 90.62 156 LEU A N 1
ATOM 1245 C CA . LEU A 1 156 ? -18.031 16.536 -24.757 1.00 90.62 156 LEU A CA 1
ATOM 1246 C C . LEU A 1 156 ? -17.609 17.687 -25.681 1.00 90.62 156 LEU A C 1
ATOM 1248 O O . LEU A 1 156 ? -17.239 18.758 -25.194 1.00 90.62 156 LEU A O 1
ATOM 1252 N N . LYS A 1 157 ? -17.750 17.521 -27.001 1.00 92.06 157 LYS A N 1
ATOM 1253 C CA . LYS A 1 157 ? -17.492 18.540 -28.033 1.00 92.06 157 LYS A CA 1
ATOM 1254 C C . LYS A 1 157 ? -18.188 19.878 -27.752 1.00 92.06 157 LYS A C 1
ATOM 1256 O O . LYS A 1 157 ? -17.684 20.928 -28.158 1.00 92.06 157 LYS A O 1
ATOM 1261 N N . LYS A 1 158 ? -19.324 19.882 -27.042 1.00 91.12 158 LYS A N 1
ATOM 1262 C CA . LYS A 1 158 ? -20.051 21.114 -26.681 1.00 91.12 158 LYS A CA 1
ATOM 1263 C C . LYS A 1 158 ? -19.227 22.081 -25.823 1.00 91.12 158 LYS A C 1
ATOM 1265 O O . LYS A 1 158 ? -19.446 23.284 -25.908 1.00 91.12 158 LYS A O 1
ATOM 1270 N N . PHE A 1 159 ? -18.261 21.564 -25.062 1.00 93.06 159 PHE A N 1
ATOM 1271 C CA . PHE A 1 159 ? -17.369 22.346 -24.202 1.00 93.06 159 PHE A CA 1
ATOM 1272 C C . PHE A 1 159 ? -16.078 22.790 -24.907 1.00 93.06 159 PHE A C 1
ATOM 1274 O O . PHE A 1 159 ? -15.257 23.492 -24.318 1.00 93.06 159 PHE A O 1
ATOM 1281 N N . CYS A 1 160 ? -15.870 22.382 -26.160 1.00 90.94 160 CYS A N 1
ATOM 1282 C CA . CYS A 1 160 ? -14.683 22.726 -26.933 1.00 90.94 160 CYS A CA 1
ATOM 1283 C C . CYS A 1 160 ? -14.855 24.040 -27.712 1.00 90.94 160 CYS A C 1
ATOM 1285 O O . CYS A 1 160 ? -15.968 24.447 -28.060 1.00 90.94 160 CYS A O 1
ATOM 1287 N N . ARG A 1 161 ? -13.725 24.685 -28.033 1.00 90.62 161 ARG A N 1
ATOM 1288 C CA . ARG A 1 161 ? -13.684 25.883 -28.884 1.00 90.62 161 ARG A CA 1
ATOM 1289 C C . ARG A 1 161 ? -14.153 25.568 -30.315 1.00 90.62 161 ARG A C 1
ATOM 1291 O O . ARG A 1 161 ? -14.028 24.424 -30.753 1.00 90.62 161 ARG A O 1
ATOM 1298 N N . PRO A 1 162 ? -14.688 26.545 -31.067 1.00 84.69 162 PRO A N 1
ATOM 1299 C CA . PRO A 1 162 ? -15.210 26.311 -32.414 1.00 84.69 162 PRO A CA 1
ATOM 1300 C C . PRO A 1 162 ? -14.193 25.695 -33.384 1.00 84.69 162 PRO A C 1
ATOM 1302 O O . PRO A 1 162 ? -14.583 24.877 -34.216 1.00 84.69 162 PRO A O 1
ATOM 1305 N N . GLU A 1 163 ? -12.901 26.017 -33.259 1.00 85.62 163 GLU A N 1
ATOM 1306 C CA . GLU A 1 163 ? -11.869 25.491 -34.161 1.00 85.62 163 GLU A CA 1
ATOM 1307 C C . GLU A 1 163 ? -11.648 23.984 -33.967 1.00 85.62 163 GLU A C 1
ATOM 1309 O O . GLU A 1 163 ? -11.442 23.248 -34.932 1.00 85.62 163 GLU A O 1
ATOM 1314 N N . THR A 1 164 ? -11.750 23.497 -32.727 1.00 85.62 164 THR A N 1
ATOM 1315 C CA . THR A 1 164 ? -11.514 22.085 -32.390 1.00 85.62 164 THR A CA 1
ATOM 1316 C C . THR A 1 164 ? -12.737 21.205 -32.621 1.00 85.62 164 THR A C 1
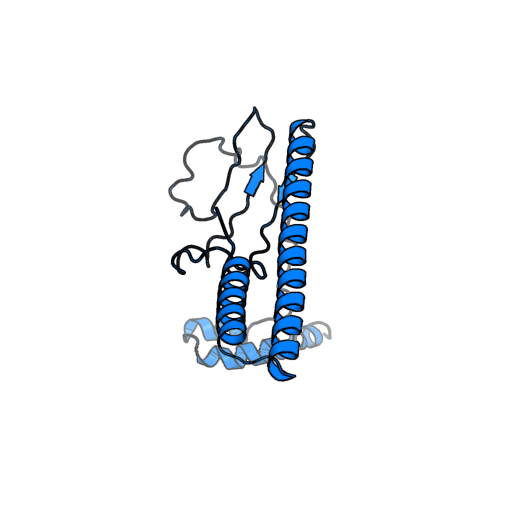ATOM 1318 O O . THR A 1 164 ? -12.602 19.987 -32.707 1.00 85.62 164 THR A O 1
ATOM 1321 N N . LYS A 1 165 ? -13.926 21.790 -32.808 1.00 87.56 165 LYS A N 1
ATOM 1322 C CA . LYS A 1 165 ? -15.155 21.045 -33.124 1.00 87.56 165 LYS A CA 1
ATOM 1323 C C . LYS A 1 165 ? -15.036 20.251 -34.428 1.00 87.56 165 LYS A C 1
ATOM 1325 O O . LYS A 1 165 ? -15.434 19.091 -34.445 1.00 87.56 165 LYS A O 1
ATOM 1330 N N . ARG A 1 166 ? -14.406 20.830 -35.459 1.00 85.62 166 ARG A N 1
ATOM 1331 C CA . ARG A 1 166 ? -14.195 20.178 -36.767 1.00 85.62 166 ARG A CA 1
ATOM 1332 C C . ARG A 1 166 ? -13.384 18.885 -36.660 1.00 85.62 166 ARG A C 1
ATOM 1334 O O . ARG A 1 166 ? -13.623 17.941 -37.401 1.00 85.62 166 ARG A O 1
ATOM 1341 N N . TYR A 1 167 ? -12.446 18.821 -35.716 1.00 86.69 167 TYR A N 1
ATOM 1342 C CA . TYR A 1 167 ? -11.637 17.624 -35.493 1.00 86.69 167 TYR A CA 1
ATOM 1343 C C . TYR A 1 167 ? -12.486 16.436 -35.018 1.00 86.69 167 TYR A C 1
ATOM 1345 O O . TYR A 1 167 ? -12.313 15.325 -35.514 1.00 86.69 167 TYR A O 1
ATOM 1353 N N . TYR A 1 168 ? -13.424 16.670 -34.095 1.00 87.38 168 TYR A N 1
ATOM 1354 C CA . TYR A 1 168 ? -14.279 15.617 -33.538 1.00 87.38 168 TYR A CA 1
ATOM 1355 C C . TYR A 1 168 ? -15.314 15.089 -34.537 1.00 87.38 168 TYR A C 1
ATOM 1357 O O . TYR A 1 168 ? -15.693 13.923 -34.451 1.00 87.38 168 TYR A O 1
ATOM 1365 N N . ASP A 1 169 ? -15.738 15.908 -35.502 1.00 85.00 169 ASP A N 1
ATOM 1366 C CA . ASP A 1 169 ? -16.670 15.491 -36.559 1.00 85.00 169 ASP A CA 1
ATOM 1367 C C . ASP A 1 169 ? -16.067 14.429 -37.482 1.00 85.00 169 ASP A C 1
ATOM 1369 O O . ASP A 1 169 ? -16.750 13.491 -37.887 1.00 85.00 169 ASP A O 1
ATOM 1373 N N . HIS A 1 170 ? -14.765 14.528 -37.751 1.00 83.81 170 HIS A N 1
ATOM 1374 C CA . HIS A 1 170 ? -14.054 13.652 -38.683 1.00 83.81 170 HIS A CA 1
ATOM 1375 C C . HIS A 1 170 ? -13.295 12.505 -37.995 1.00 83.81 170 HIS A C 1
ATOM 1377 O O . HIS A 1 170 ? -12.381 11.923 -38.583 1.00 83.81 170 HIS A O 1
ATOM 1383 N N . LEU A 1 171 ? -13.630 12.172 -36.742 1.00 83.44 171 LEU A N 1
ATOM 1384 C CA . LEU A 1 171 ? -12.979 11.064 -36.043 1.00 83.44 171 LEU A CA 1
ATOM 1385 C C . LEU A 1 171 ? -13.411 9.701 -36.621 1.00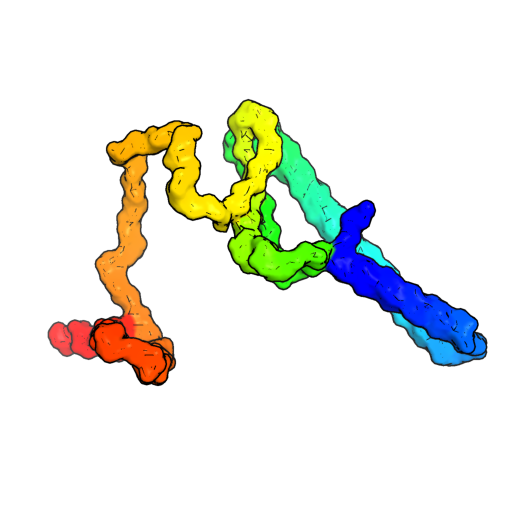 83.44 171 LEU A C 1
ATOM 1387 O O . LEU A 1 171 ? -14.612 9.413 -36.689 1.00 83.44 171 LEU A O 1
ATOM 1391 N N . PRO A 1 172 ? -12.451 8.828 -36.985 1.00 81.00 172 PRO A N 1
ATOM 1392 C CA . PRO A 1 172 ? -12.762 7.488 -37.462 1.00 81.00 172 PRO A CA 1
ATOM 1393 C C . PRO A 1 172 ? -13.343 6.658 -36.319 1.00 81.00 172 PRO A C 1
ATOM 1395 O O . PRO A 1 172 ? -12.735 6.509 -35.258 1.00 81.00 172 PRO A O 1
ATOM 1398 N N . HIS A 1 173 ? -14.528 6.104 -36.536 1.00 79.88 173 HIS A N 1
ATOM 1399 C CA . HIS A 1 173 ? -15.238 5.293 -35.557 1.00 79.88 173 HIS A CA 1
ATOM 1400 C C . HIS A 1 173 ? -15.748 4.012 -36.215 1.00 79.88 173 HIS A C 1
ATOM 1402 O O . HIS A 1 173 ? -15.888 3.934 -37.434 1.00 79.88 173 HIS A O 1
ATOM 1408 N N . ALA A 1 174 ? -16.006 2.992 -35.398 1.00 74.31 174 ALA A N 1
ATOM 1409 C CA . ALA A 1 174 ? -16.293 1.636 -35.864 1.00 74.31 174 ALA A CA 1
ATOM 1410 C C . ALA A 1 174 ? -17.492 1.506 -36.832 1.00 74.31 174 ALA A C 1
ATOM 1412 O O . ALA A 1 174 ? -17.554 0.520 -37.559 1.00 74.31 174 ALA A O 1
ATOM 1413 N N . ALA A 1 175 ? -18.425 2.467 -36.856 1.00 68.12 175 ALA A N 1
ATOM 1414 C CA . ALA A 1 175 ? -19.520 2.496 -37.831 1.00 68.12 175 ALA A CA 1
ATOM 1415 C C . ALA A 1 175 ? -19.030 2.939 -39.225 1.00 68.12 175 ALA A C 1
ATOM 1417 O O . ALA A 1 175 ? -19.185 2.187 -40.178 1.00 68.12 175 ALA A O 1
ATOM 1418 N N . ASN A 1 176 ? -18.297 4.057 -39.314 1.00 67.06 176 ASN A N 1
ATOM 1419 C CA . ASN A 1 176 ? -17.743 4.591 -40.569 1.00 67.06 176 ASN A CA 1
ATOM 1420 C C . ASN A 1 176 ? -16.814 3.628 -41.338 1.00 67.06 176 ASN A C 1
ATOM 1422 O O . ASN A 1 176 ? -16.659 3.764 -42.547 1.00 67.06 176 ASN A O 1
ATOM 1426 N N . ILE A 1 177 ? -16.158 2.676 -40.666 1.00 64.19 177 ILE A N 1
ATOM 1427 C CA . ILE A 1 177 ? -15.252 1.718 -41.333 1.00 64.19 177 ILE A CA 1
ATOM 1428 C C . ILE A 1 177 ? -16.019 0.555 -41.979 1.00 64.19 177 ILE A C 1
ATOM 1430 O O . ILE A 1 177 ? -15.583 0.026 -43.002 1.00 64.19 177 ILE A O 1
ATOM 1434 N N . LYS A 1 178 ? -17.173 0.168 -41.419 1.00 58.78 178 LYS A N 1
ATOM 1435 C CA . LYS A 1 178 ? -18.015 -0.884 -42.010 1.00 58.78 178 LYS A CA 1
ATOM 1436 C C . LYS A 1 178 ? -18.619 -0.437 -43.340 1.00 58.78 178 LYS A C 1
ATOM 1438 O O . LYS A 1 178 ? -18.707 -1.243 -44.255 1.00 58.78 178 LYS A O 1
ATOM 1443 N N . ASP A 1 179 ? -18.926 0.850 -43.466 1.00 55.06 179 ASP A N 1
ATOM 1444 C CA . ASP A 1 179 ? -19.485 1.417 -44.695 1.00 55.06 179 ASP A CA 1
ATOM 1445 C C . ASP A 1 179 ? -18.412 1.632 -45.781 1.00 55.06 179 ASP A C 1
ATOM 1447 O O . ASP A 1 179 ? -18.695 1.519 -46.969 1.00 55.06 179 ASP A O 1
ATOM 1451 N N . ALA A 1 180 ? -17.153 1.870 -45.394 1.00 56.44 180 ALA A N 1
ATOM 1452 C CA . ALA A 1 180 ? -16.036 2.047 -46.330 1.00 56.44 180 ALA A CA 1
ATOM 1453 C C . ALA A 1 180 ? -15.483 0.732 -46.915 1.00 56.44 180 ALA A C 1
ATOM 1455 O O . ALA A 1 180 ? -14.729 0.765 -47.881 1.00 56.44 180 ALA A O 1
ATOM 1456 N N . THR A 1 181 ? -15.826 -0.418 -46.327 1.00 55.72 181 THR A N 1
ATOM 1457 C CA . THR A 1 181 ? -15.377 -1.754 -46.770 1.00 55.72 181 THR A CA 1
ATOM 1458 C C . THR A 1 181 ? -16.439 -2.511 -47.575 1.00 55.72 181 THR A C 1
ATOM 1460 O O . THR A 1 181 ? -16.215 -3.660 -47.948 1.00 55.72 181 THR A O 1
ATOM 1463 N N . ALA A 1 182 ? -17.582 -1.871 -47.852 1.00 49.81 182 ALA A N 1
ATOM 1464 C CA . ALA A 1 182 ? -18.724 -2.444 -48.566 1.00 49.81 182 ALA A CA 1
ATOM 1465 C C . ALA A 1 182 ? -18.935 -1.880 -49.991 1.00 49.81 182 ALA A C 1
ATOM 1467 O O . ALA A 1 182 ? -19.966 -2.173 -50.593 1.00 49.81 182 ALA A O 1
ATOM 1468 N N . ASN A 1 183 ? -17.978 -1.113 -50.531 1.00 37.53 183 ASN A N 1
ATOM 1469 C CA . ASN A 1 183 ? -17.961 -0.633 -51.921 1.00 37.53 183 ASN A CA 1
ATOM 1470 C C . ASN A 1 183 ? -16.730 -1.146 -52.667 1.00 37.53 183 ASN A C 1
ATOM 1472 O O . ASN A 1 183 ? -15.626 -1.061 -52.080 1.00 37.53 183 ASN A O 1
#

Radius of gyration: 27.72 Å; chains: 1; bounding box: 52×36×87 Å